Protein AF-B7PC85-F1 (afdb_monomer_lite)

Secondary structure (DSSP, 8-state):
--HHHHHHHHHHTSSS--HHHHHHHHHHHHHHHHHHHHHHHTT-------HHHHHHHHHHHHHHHHHHTTSS-HHHHHHHHHHHH--

Structure (mmCIF, N/CA/C/O backbone):
data_AF-B7PC85-F1
#
_entry.id   AF-B7PC85-F1
#
loop_
_atom_site.group_PDB
_atom_site.id
_atom_site.type_symbol
_atom_site.label_atom_id
_atom_site.label_alt_id
_atom_site.label_comp_id
_atom_site.label_asym_id
_atom_site.label_entity_id
_atom_site.label_seq_id
_atom_site.pdbx_PDB_ins_code
_atom_site.Cartn_x
_atom_site.Cartn_y
_atom_site.Cartn_z
_atom_site.occupancy
_atom_site.B_iso_or_equiv
_atom_site.auth_seq_id
_atom_site.auth_comp_id
_atom_site.auth_asym_id
_atom_site.auth_atom_id
_atom_site.pdbx_PDB_model_num
ATOM 1 N N . MET A 1 1 ? 13.908 3.993 -4.742 1.00 49.78 1 MET A N 1
ATOM 2 C CA . MET A 1 1 ? 13.417 3.669 -6.104 1.00 49.78 1 MET A CA 1
ATOM 3 C C . MET A 1 1 ? 13.867 2.252 -6.441 1.00 49.78 1 MET A C 1
ATOM 5 O O . MET A 1 1 ? 15.055 1.993 -6.289 1.00 49.78 1 MET A O 1
ATOM 9 N N . SER A 1 2 ? 12.941 1.342 -6.784 1.00 59.47 2 SER A N 1
ATOM 10 C CA . SER A 1 2 ? 13.244 -0.083 -7.046 1.00 59.47 2 SER A CA 1
ATOM 11 C C . SER A 1 2 ? 14.209 -0.234 -8.238 1.00 59.47 2 SER A C 1
ATOM 13 O O . SER A 1 2 ? 14.070 0.528 -9.201 1.00 59.47 2 SER A O 1
ATOM 15 N N . PRO A 1 3 ? 15.184 -1.162 -8.201 1.00 67.62 3 PRO A N 1
ATOM 16 C CA . PRO A 1 3 ? 16.136 -1.378 -9.292 1.00 67.62 3 PRO A CA 1
ATOM 17 C C . PRO A 1 3 ? 15.469 -1.656 -10.648 1.00 67.62 3 PRO A C 1
ATOM 19 O O . PRO A 1 3 ? 15.967 -1.175 -11.662 1.00 67.62 3 PRO A O 1
ATOM 22 N N . GLU A 1 4 ? 14.312 -2.322 -10.682 1.00 65.31 4 GLU A N 1
ATOM 23 C CA . GLU A 1 4 ? 13.557 -2.559 -11.925 1.00 65.31 4 GLU A CA 1
ATOM 24 C C . GLU A 1 4 ? 12.980 -1.261 -12.515 1.00 65.31 4 GLU A C 1
ATOM 26 O O . GLU A 1 4 ? 13.091 -1.019 -13.715 1.00 65.31 4 GLU A O 1
ATOM 31 N N . LYS A 1 5 ? 12.504 -0.333 -11.671 1.00 64.88 5 LYS A N 1
ATOM 32 C CA . LYS A 1 5 ? 12.035 0.992 -12.125 1.00 64.88 5 LYS A CA 1
ATOM 33 C C . LYS A 1 5 ? 13.148 1.821 -12.774 1.00 64.88 5 LYS A C 1
ATOM 35 O O . LYS A 1 5 ? 12.883 2.592 -13.689 1.00 64.88 5 LYS A O 1
ATOM 40 N N . ARG A 1 6 ? 14.404 1.659 -12.335 1.00 72.12 6 ARG A N 1
ATOM 41 C CA . ARG A 1 6 ? 15.562 2.307 -12.981 1.00 72.12 6 ARG A CA 1
ATOM 42 C C . ARG A 1 6 ? 15.858 1.703 -14.356 1.00 72.12 6 ARG A C 1
ATOM 44 O O . ARG A 1 6 ? 16.178 2.444 -15.278 1.00 72.12 6 ARG A O 1
ATOM 51 N N . LYS A 1 7 ? 15.727 0.380 -14.501 1.00 68.25 7 LYS A N 1
ATOM 52 C CA . LYS A 1 7 ? 15.941 -0.324 -15.777 1.00 68.25 7 LYS A CA 1
ATOM 53 C C . LYS A 1 7 ? 14.880 0.045 -16.814 1.00 68.25 7 LYS A C 1
ATOM 55 O O . LYS A 1 7 ? 15.238 0.334 -17.949 1.00 68.25 7 LYS A O 1
ATOM 60 N N . ILE A 1 8 ? 13.614 0.128 -16.398 1.00 65.44 8 ILE A N 1
ATOM 61 C CA . ILE A 1 8 ? 12.503 0.593 -17.241 1.00 65.44 8 ILE A CA 1
ATOM 62 C C . ILE A 1 8 ? 12.773 2.024 -17.727 1.00 65.44 8 ILE A C 1
ATOM 64 O O . ILE A 1 8 ? 12.780 2.265 -18.929 1.00 65.44 8 ILE A O 1
ATOM 68 N N . ASN A 1 9 ? 13.107 2.956 -16.828 1.00 67.62 9 ASN A N 1
ATOM 69 C CA . ASN A 1 9 ? 13.403 4.341 -17.217 1.00 67.62 9 ASN A CA 1
ATOM 70 C C . ASN A 1 9 ? 14.605 4.457 -18.170 1.00 67.62 9 ASN A C 1
ATOM 72 O O . ASN A 1 9 ? 14.568 5.250 -19.106 1.00 67.62 9 ASN A O 1
ATOM 76 N N . ASN A 1 10 ? 15.642 3.635 -17.982 1.00 68.50 10 ASN A N 1
ATOM 77 C CA . ASN A 1 10 ? 16.796 3.594 -18.884 1.00 68.50 10 ASN A CA 1
ATOM 78 C C . ASN A 1 10 ? 16.468 3.032 -20.279 1.00 68.50 10 AS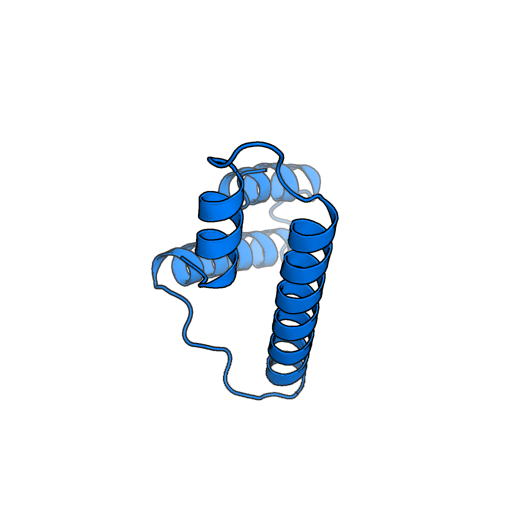N A C 1
ATOM 80 O O . ASN A 1 10 ? 17.183 3.334 -21.234 1.00 68.50 10 ASN A O 1
ATOM 84 N N . ALA A 1 11 ? 15.418 2.218 -20.410 1.00 63.66 11 ALA A N 1
ATOM 85 C CA . ALA A 1 11 ? 14.976 1.663 -21.688 1.00 63.66 11 ALA A CA 1
ATOM 86 C C . ALA A 1 11 ? 14.073 2.627 -22.484 1.00 63.66 11 ALA A C 1
ATOM 88 O O . ALA A 1 11 ? 14.025 2.536 -23.706 1.00 63.66 11 ALA A O 1
ATOM 89 N N . ILE A 1 12 ? 13.406 3.578 -21.816 1.00 61.16 12 ILE A N 1
ATOM 90 C CA . ILE A 1 12 ? 12.513 4.571 -22.447 1.00 61.16 12 ILE A CA 1
ATOM 91 C C . ILE A 1 12 ? 13.286 5.568 -23.335 1.00 61.16 12 ILE A C 1
ATOM 93 O O . ILE A 1 12 ? 12.744 6.061 -24.317 1.00 61.16 12 ILE A O 1
ATOM 97 N N . GLY A 1 13 ? 14.558 5.849 -23.025 1.00 59.28 13 GLY A N 1
ATOM 98 C CA . GLY A 1 13 ? 15.376 6.851 -23.725 1.00 59.28 13 GLY A CA 1
ATOM 99 C C . GLY A 1 13 ? 16.212 6.343 -24.908 1.00 59.28 13 GLY A C 1
ATOM 100 O O . GLY A 1 13 ? 17.087 7.073 -25.368 1.00 59.28 13 GLY A O 1
ATOM 101 N N . LYS A 1 14 ? 16.018 5.101 -25.376 1.00 58.56 14 LYS A N 1
ATOM 102 C CA . LYS A 1 14 ? 16.796 4.512 -26.484 1.00 58.56 14 LYS A CA 1
ATOM 103 C C . LYS A 1 14 ? 15.923 4.230 -27.708 1.00 58.56 14 LYS A C 1
ATOM 105 O O . LYS A 1 14 ? 14.732 3.958 -27.577 1.00 58.56 14 LYS A O 1
ATOM 110 N N . ALA A 1 15 ? 16.534 4.301 -28.895 1.00 55.59 15 ALA A N 1
ATOM 111 C CA . ALA A 1 15 ? 15.872 4.084 -30.180 1.00 55.59 15 ALA A CA 1
ATOM 112 C C . ALA A 1 15 ? 15.208 2.694 -30.223 1.00 55.59 15 ALA A C 1
ATOM 114 O O . ALA A 1 15 ? 15.884 1.670 -30.190 1.00 55.59 15 ALA A O 1
ATOM 115 N N . HIS A 1 16 ? 13.875 2.723 -30.263 1.00 58.00 16 HIS A N 1
ATOM 116 C CA . HIS A 1 16 ? 12.924 1.631 -30.074 1.00 58.00 16 HIS A CA 1
ATOM 117 C C . HIS A 1 16 ? 12.996 0.923 -28.710 1.00 58.00 16 HIS A C 1
ATOM 119 O O . HIS A 1 16 ? 13.816 0.026 -28.495 1.00 58.00 16 HIS A O 1
ATOM 125 N N . PRO A 1 17 ? 12.071 1.244 -27.788 1.00 59.59 17 PRO A N 1
ATOM 126 C CA . PRO A 1 17 ? 11.887 0.435 -26.604 1.00 59.59 17 PRO A CA 1
ATOM 127 C C . PRO A 1 17 ? 11.469 -0.966 -27.050 1.00 59.59 17 PRO A C 1
ATOM 129 O O . PRO A 1 17 ? 10.405 -1.148 -27.647 1.00 59.59 17 PRO A O 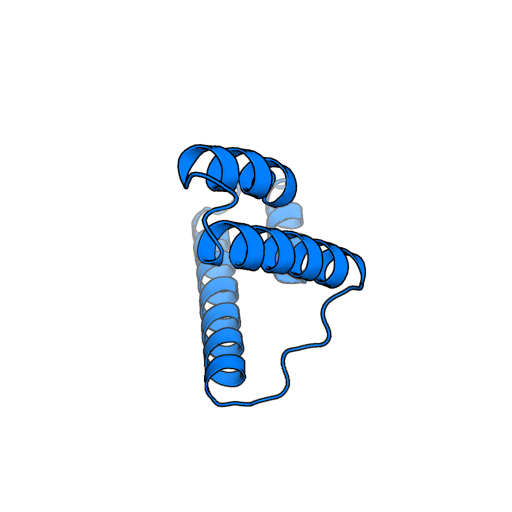1
ATOM 132 N N . ASN A 1 18 ? 12.311 -1.968 -26.810 1.00 69.81 18 ASN A N 1
ATOM 133 C CA . ASN A 1 18 ? 11.917 -3.340 -27.071 1.00 69.81 18 ASN A CA 1
ATOM 134 C C . ASN A 1 18 ? 10.834 -3.701 -26.038 1.00 69.81 18 ASN A C 1
ATOM 136 O O . ASN A 1 18 ? 11.121 -3.922 -24.860 1.00 69.81 18 ASN A O 1
ATOM 140 N N . VAL A 1 19 ? 9.574 -3.699 -26.482 1.00 67.44 19 VAL A N 1
ATOM 141 C CA . VAL A 1 19 ? 8.380 -3.973 -25.666 1.00 67.44 19 VAL A CA 1
ATOM 142 C C . VAL A 1 19 ? 8.530 -5.290 -24.906 1.00 67.44 19 VAL A C 1
ATOM 144 O O . VAL A 1 19 ? 8.130 -5.386 -23.748 1.00 67.44 19 VAL A O 1
ATOM 147 N N . TYR A 1 20 ? 9.210 -6.269 -25.506 1.00 70.25 20 TYR A N 1
ATOM 148 C CA . TYR A 1 20 ? 9.522 -7.543 -24.870 1.00 70.25 20 TYR A CA 1
ATOM 149 C C . TYR A 1 20 ? 10.356 -7.373 -23.593 1.00 70.25 20 TYR A C 1
ATOM 151 O O . TYR A 1 20 ? 10.049 -7.961 -22.561 1.00 70.25 20 TYR A O 1
ATOM 159 N N . THR A 1 21 ? 11.369 -6.506 -23.617 1.00 72.12 21 THR A N 1
ATOM 160 C CA . THR A 1 21 ? 12.185 -6.207 -22.430 1.00 72.12 21 THR A CA 1
ATOM 161 C C . THR A 1 21 ? 11.361 -5.582 -21.311 1.00 72.12 21 THR A C 1
ATOM 163 O O . THR A 1 21 ? 11.568 -5.932 -20.153 1.00 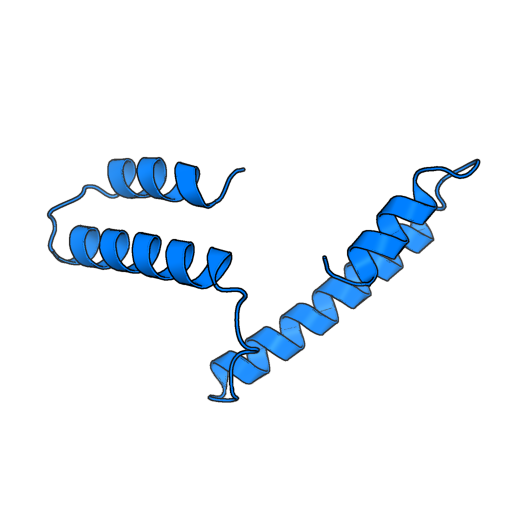72.12 21 THR A O 1
ATOM 166 N N . PHE A 1 22 ? 10.402 -4.704 -21.619 1.00 71.56 22 PHE A N 1
ATOM 167 C CA . PHE A 1 22 ? 9.507 -4.168 -20.588 1.00 71.56 22 PHE A CA 1
ATOM 168 C C . PHE A 1 22 ? 8.631 -5.249 -19.975 1.00 71.56 22 PHE A C 1
ATOM 170 O O . PHE A 1 22 ? 8.521 -5.311 -18.755 1.00 71.56 22 PHE A O 1
ATOM 177 N N . VAL A 1 23 ? 8.049 -6.113 -20.806 1.00 76.56 23 VAL A N 1
ATOM 178 C CA . VAL A 1 23 ? 7.227 -7.234 -20.341 1.00 76.56 23 VAL A CA 1
ATOM 179 C C . VAL A 1 23 ? 8.036 -8.144 -19.415 1.00 76.56 23 VAL A C 1
ATOM 181 O O . VAL A 1 23 ? 7.558 -8.505 -18.344 1.00 76.56 23 VAL A O 1
ATOM 184 N N . GLU A 1 24 ? 9.284 -8.453 -19.763 1.00 79.50 24 GLU A N 1
ATOM 185 C CA . GLU A 1 24 ? 10.163 -9.268 -18.920 1.00 79.50 24 GLU A CA 1
ATOM 186 C C . GLU A 1 24 ? 10.542 -8.576 -17.601 1.00 79.50 24 GLU A C 1
ATOM 188 O O . GLU A 1 24 ? 10.557 -9.217 -16.549 1.00 79.50 24 GLU A O 1
ATOM 193 N N . HIS A 1 25 ? 10.792 -7.263 -17.618 1.00 80.12 25 HIS A N 1
ATOM 194 C CA . HIS A 1 25 ? 11.030 -6.488 -16.396 1.00 80.12 25 HIS A CA 1
ATOM 195 C C . HIS A 1 25 ? 9.797 -6.452 -15.484 1.00 80.12 25 HIS A C 1
ATOM 197 O O . HIS A 1 25 ? 9.918 -6.664 -14.278 1.00 80.12 25 HIS A O 1
ATOM 203 N N . ILE A 1 26 ? 8.606 -6.261 -16.056 1.00 79.75 26 ILE A N 1
ATOM 204 C CA . ILE A 1 26 ? 7.341 -6.252 -15.314 1.00 79.75 26 ILE A CA 1
ATOM 205 C C . ILE A 1 26 ? 7.070 -7.625 -14.694 1.00 79.75 26 ILE A C 1
ATOM 207 O O . ILE A 1 26 ? 6.800 -7.700 -13.499 1.00 79.75 26 ILE A O 1
ATOM 211 N N . LYS A 1 27 ? 7.222 -8.716 -15.456 1.00 80.75 27 LYS A N 1
ATOM 212 C CA . LYS A 1 27 ? 7.048 -10.085 -14.941 1.00 80.75 27 LYS A CA 1
ATOM 213 C C . LYS A 1 27 ? 7.978 -10.386 -13.765 1.00 80.75 27 LYS A C 1
ATOM 215 O O . LYS A 1 27 ? 7.566 -11.025 -12.799 1.00 80.75 27 LYS A O 1
ATOM 220 N N . ARG A 1 28 ? 9.234 -9.927 -13.821 1.00 80.75 28 ARG A N 1
ATOM 221 C CA . ARG A 1 28 ? 10.196 -10.107 -12.718 1.00 80.75 28 ARG A CA 1
ATOM 222 C C . ARG A 1 28 ? 9.828 -9.288 -11.484 1.00 80.75 28 ARG A C 1
ATOM 224 O O . ARG A 1 28 ? 9.929 -9.807 -10.370 1.00 80.75 28 ARG A O 1
ATOM 231 N N . ASP A 1 29 ? 9.404 -8.038 -11.664 1.00 80.12 29 ASP A N 1
ATOM 232 C CA . ASP A 1 29 ? 8.949 -7.182 -10.560 1.00 80.12 29 ASP A CA 1
ATOM 233 C C . ASP A 1 29 ? 7.683 -7.763 -9.907 1.00 80.12 29 ASP A C 1
ATOM 235 O O . ASP A 1 29 ? 7.585 -7.821 -8.679 1.00 80.12 29 ASP A O 1
ATOM 239 N N . GLU A 1 30 ? 6.768 -8.308 -10.713 1.00 79.31 30 GLU A N 1
ATOM 240 C CA . GLU A 1 30 ? 5.560 -8.987 -10.246 1.00 79.31 30 GLU A CA 1
ATOM 241 C C . GLU A 1 30 ? 5.887 -10.265 -9.461 1.00 79.31 30 GLU A C 1
ATOM 243 O O . GLU A 1 30 ? 5.396 -10.440 -8.346 1.00 79.31 30 GLU A O 1
ATOM 248 N N . ALA A 1 31 ? 6.758 -11.135 -9.985 1.00 80.75 31 ALA A N 1
ATOM 249 C CA . ALA A 1 31 ? 7.187 -12.348 -9.287 1.00 80.75 31 ALA A CA 1
ATOM 250 C C . ALA A 1 31 ? 7.861 -12.025 -7.942 1.00 80.75 31 ALA A C 1
ATOM 252 O O . ALA A 1 31 ? 7.549 -12.637 -6.920 1.00 80.75 31 ALA A O 1
ATOM 253 N N . THR A 1 32 ? 8.728 -11.009 -7.918 1.00 78.75 32 THR A N 1
ATOM 254 C CA . THR A 1 32 ? 9.402 -10.550 -6.692 1.00 78.75 32 THR A CA 1
ATOM 255 C C . THR A 1 32 ? 8.403 -9.987 -5.681 1.00 78.75 32 THR A C 1
ATOM 257 O O . THR A 1 32 ? 8.487 -10.274 -4.484 1.00 78.75 32 THR A O 1
ATOM 260 N N . SER A 1 33 ? 7.424 -9.214 -6.154 1.00 74.69 33 SER A N 1
ATOM 261 C CA . SER A 1 33 ? 6.360 -8.659 -5.316 1.00 74.69 33 SER A CA 1
ATOM 262 C C . SER A 1 33 ? 5.472 -9.759 -4.736 1.00 74.69 33 SER A C 1
ATOM 264 O O . SER A 1 33 ? 5.182 -9.725 -3.544 1.00 74.69 33 SER A O 1
ATOM 266 N N . ARG A 1 34 ? 5.113 -10.778 -5.528 1.00 73.62 34 ARG A N 1
ATOM 267 C CA . ARG A 1 34 ? 4.344 -11.946 -5.065 1.00 73.62 34 ARG A CA 1
ATOM 268 C C . ARG A 1 34 ? 5.087 -12.734 -3.990 1.00 73.62 34 ARG A C 1
ATOM 270 O O . ARG A 1 34 ? 4.495 -13.041 -2.963 1.00 73.62 34 ARG A O 1
ATOM 277 N N . VAL A 1 35 ? 6.379 -13.008 -4.180 1.00 77.06 35 VAL A N 1
ATOM 278 C CA . VAL A 1 35 ? 7.206 -13.685 -3.161 1.00 77.06 35 VAL A CA 1
ATOM 279 C C . VAL A 1 35 ? 7.280 -12.857 -1.879 1.00 77.06 35 VAL A C 1
ATOM 281 O O . VAL A 1 35 ? 7.123 -13.400 -0.791 1.00 77.06 35 VAL A O 1
ATOM 284 N N . THR A 1 36 ? 7.450 -11.538 -1.996 1.00 70.31 36 THR A N 1
ATOM 285 C CA . THR A 1 36 ? 7.480 -10.637 -0.834 1.00 70.31 36 THR A CA 1
ATOM 286 C C . THR A 1 36 ? 6.136 -10.631 -0.100 1.00 70.31 36 THR A C 1
ATOM 288 O O . THR A 1 36 ? 6.105 -10.721 1.122 1.00 70.31 36 THR A O 1
ATOM 291 N N . LEU A 1 37 ? 5.017 -10.565 -0.828 1.00 72.69 37 LEU A N 1
ATOM 292 C CA . LEU A 1 37 ? 3.673 -10.627 -0.248 1.00 72.69 37 LEU A CA 1
ATOM 293 C C . LEU A 1 37 ? 3.419 -11.964 0.456 1.00 72.69 37 LEU A C 1
ATOM 295 O O . LEU A 1 37 ? 2.889 -11.957 1.560 1.00 72.69 37 LEU A O 1
ATOM 299 N N . LEU A 1 38 ? 3.849 -13.080 -0.139 1.00 72.06 38 LEU A N 1
ATOM 300 C CA . LEU A 1 38 ? 3.753 -14.413 0.464 1.00 72.06 38 LEU A CA 1
ATOM 301 C C . LEU A 1 38 ? 4.603 -14.541 1.734 1.00 72.06 38 LEU A C 1
ATOM 303 O O . LEU A 1 38 ? 4.173 -15.137 2.717 1.00 72.06 38 LEU A O 1
ATOM 307 N N . GLN A 1 39 ? 5.808 -13.968 1.745 1.00 70.25 39 GLN A N 1
ATOM 308 C CA . GLN A 1 39 ? 6.638 -13.940 2.949 1.00 70.25 39 GLN A CA 1
ATOM 309 C C . GLN A 1 39 ? 5.961 -13.151 4.071 1.00 70.25 39 GLN A C 1
ATOM 311 O O . GLN A 1 39 ? 5.943 -13.617 5.205 1.00 70.25 39 GLN A O 1
ATOM 316 N N . VAL A 1 40 ? 5.353 -12.006 3.752 1.00 68.44 40 VAL A N 1
ATOM 317 C CA . VAL A 1 40 ? 4.613 -11.192 4.725 1.00 68.44 40 VAL A CA 1
ATOM 318 C C . VAL A 1 40 ? 3.350 -11.900 5.217 1.00 68.44 40 VAL A C 1
ATOM 320 O O . VAL A 1 40 ? 3.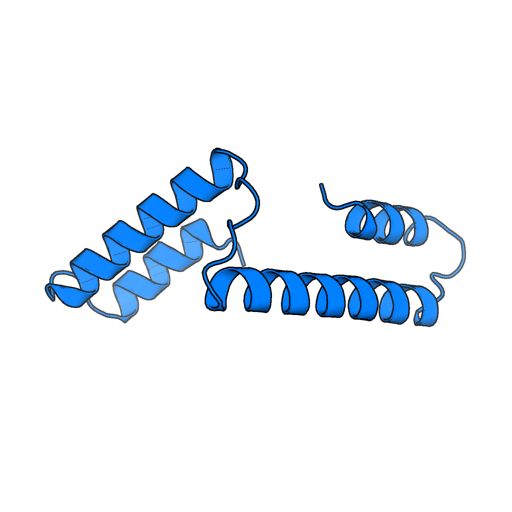096 -11.902 6.420 1.00 68.44 40 VAL A O 1
ATOM 323 N N . SER A 1 41 ? 2.577 -12.543 4.332 1.00 66.00 41 SER A N 1
ATOM 324 C CA . SER A 1 41 ? 1.371 -13.285 4.734 1.00 66.00 41 SER A CA 1
ATOM 325 C C . SER A 1 41 ? 1.693 -14.470 5.640 1.00 66.00 41 SER A C 1
ATOM 327 O O . SER A 1 41 ? 0.904 -14.800 6.518 1.00 66.00 41 SER A O 1
ATOM 329 N N . ASN A 1 42 ? 2.866 -15.082 5.460 1.00 74.56 42 ASN A N 1
ATOM 330 C CA . ASN A 1 42 ? 3.328 -16.223 6.250 1.00 74.56 42 ASN A CA 1
ATOM 331 C C . ASN A 1 42 ? 4.041 -15.810 7.555 1.00 74.56 42 ASN A C 1
ATOM 333 O O . ASN A 1 42 ? 4.696 -16.640 8.181 1.00 74.56 42 ASN A O 1
ATOM 337 N N . GLY A 1 43 ? 3.944 -14.539 7.967 1.00 62.28 43 GLY A N 1
ATOM 338 C CA . GLY A 1 43 ? 4.537 -14.034 9.210 1.00 62.28 43 GLY A CA 1
ATOM 339 C C . GLY A 1 43 ? 6.036 -13.724 9.130 1.00 62.28 43 GLY A C 1
ATOM 340 O O . GLY A 1 43 ? 6.659 -13.435 10.150 1.00 62.28 43 GLY A O 1
ATOM 341 N N . GLY A 1 44 ? 6.631 -13.760 7.935 1.00 65.19 44 GLY A N 1
ATOM 342 C CA . GLY A 1 44 ? 7.984 -13.266 7.700 1.00 65.19 44 GLY A CA 1
ATOM 343 C C . GLY A 1 44 ? 8.063 -11.750 7.890 1.00 65.19 44 GLY A C 1
ATOM 344 O O . GLY A 1 44 ? 7.099 -11.027 7.629 1.00 65.19 44 GLY A O 1
ATOM 345 N N . GLN A 1 45 ? 9.222 -11.255 8.339 1.00 58.44 45 GLN A N 1
ATOM 346 C CA . GLN A 1 45 ? 9.442 -9.819 8.522 1.00 58.44 45 GLN A CA 1
ATOM 347 C C . GLN A 1 45 ? 9.177 -9.074 7.208 1.00 58.44 45 GLN A C 1
ATOM 349 O O . GLN A 1 45 ? 9.902 -9.230 6.221 1.00 58.44 45 GLN A O 1
ATOM 354 N N . ALA A 1 46 ? 8.134 -8.242 7.204 1.00 61.41 46 ALA A N 1
ATOM 355 C CA . ALA A 1 46 ? 7.908 -7.297 6.129 1.00 61.41 46 ALA A CA 1
ATOM 356 C C . ALA A 1 46 ? 9.138 -6.402 6.011 1.00 61.41 46 ALA A C 1
ATOM 358 O O . ALA A 1 46 ? 9.605 -5.834 6.997 1.00 61.41 46 ALA A O 1
ATOM 359 N N . ARG A 1 47 ? 9.676 -6.303 4.793 1.00 63.25 47 ARG A N 1
ATOM 360 C CA . ARG A 1 47 ? 10.790 -5.412 4.475 1.00 63.25 47 ARG A CA 1
ATOM 361 C C . ARG A 1 47 ? 10.494 -4.032 5.060 1.00 63.25 47 ARG A C 1
ATOM 363 O O . ARG A 1 47 ? 9.429 -3.485 4.772 1.00 63.25 47 ARG A O 1
ATOM 370 N N . GLU A 1 48 ? 11.428 -3.507 5.850 1.00 59.91 48 GLU A N 1
ATOM 371 C CA . GLU A 1 48 ? 11.281 -2.232 6.554 1.00 59.91 48 GLU A CA 1
ATOM 372 C C . GLU A 1 48 ? 10.813 -1.160 5.557 1.00 59.91 48 GLU A C 1
ATOM 374 O O . GLU A 1 48 ? 11.501 -0.835 4.575 1.00 59.91 48 GLU A O 1
ATOM 379 N N . ARG A 1 49 ? 9.562 -0.710 5.711 1.00 63.06 49 ARG A N 1
ATOM 380 C CA . ARG A 1 49 ? 8.968 0.258 4.790 1.00 63.06 49 ARG A CA 1
ATOM 381 C C . ARG A 1 49 ? 9.679 1.584 5.017 1.00 63.06 49 ARG A C 1
ATOM 383 O O . ARG A 1 49 ? 10.001 1.962 6.134 1.00 63.06 49 ARG A O 1
ATOM 390 N N . GLN A 1 50 ? 9.932 2.335 3.944 1.00 71.88 50 GLN A N 1
ATOM 391 C CA . GLN A 1 50 ? 10.449 3.692 4.134 1.00 71.88 50 GLN A CA 1
ATOM 392 C C . GLN A 1 50 ? 9.421 4.487 4.948 1.00 71.88 50 GLN A C 1
ATOM 394 O O . GLN A 1 50 ? 8.237 4.420 4.631 1.00 71.88 50 GLN A O 1
ATOM 399 N N . LYS A 1 51 ? 9.871 5.305 5.903 1.00 75.44 51 LYS A N 1
ATOM 400 C CA . LYS A 1 51 ? 9.035 6.126 6.806 1.00 75.44 51 LYS A CA 1
ATOM 401 C C . LYS A 1 51 ? 7.859 6.853 6.128 1.00 75.44 51 LYS A C 1
ATOM 403 O O . LYS A 1 51 ? 6.792 7.023 6.706 1.00 75.44 51 LYS A O 1
ATOM 408 N N . LYS A 1 52 ? 8.024 7.266 4.862 1.00 74.38 52 LYS A N 1
ATOM 409 C CA . LYS A 1 52 ? 6.954 7.867 4.041 1.00 74.38 52 LYS A CA 1
ATOM 410 C C . LYS A 1 52 ? 5.752 6.934 3.835 1.00 74.38 52 LYS A C 1
ATOM 412 O O . LYS A 1 52 ? 4.623 7.410 3.809 1.00 74.38 52 LYS A O 1
ATOM 417 N N . TRP A 1 53 ? 5.998 5.645 3.626 1.00 75.19 53 TRP A N 1
ATOM 418 C CA . TRP A 1 53 ? 4.968 4.629 3.425 1.00 75.19 53 TRP A CA 1
ATOM 419 C C . TRP A 1 53 ? 4.315 4.232 4.742 1.00 75.19 53 TRP A C 1
ATOM 421 O O . TRP A 1 53 ? 3.097 4.192 4.786 1.00 75.19 53 TRP A O 1
ATOM 431 N N . GLU A 1 54 ? 5.086 4.105 5.824 1.00 78.38 54 GLU A N 1
ATOM 432 C CA . GLU A 1 54 ? 4.537 3.847 7.165 1.00 78.38 54 GLU A CA 1
ATOM 433 C C . GLU A 1 54 ? 3.538 4.928 7.595 1.00 78.38 54 GLU A C 1
ATOM 435 O O . GLU A 1 54 ? 2.451 4.623 8.074 1.00 78.38 54 GLU A O 1
ATOM 440 N N . MET A 1 55 ? 3.852 6.207 7.347 1.00 81.06 55 MET A N 1
ATOM 441 C CA . MET A 1 55 ? 2.920 7.305 7.631 1.00 81.06 55 MET A CA 1
ATOM 442 C C . MET A 1 55 ? 1.631 7.223 6.801 1.00 81.06 55 MET A C 1
ATOM 444 O O . MET A 1 55 ? 0.570 7.623 7.277 1.00 81.06 55 MET A O 1
ATOM 448 N N . LYS A 1 56 ? 1.711 6.729 5.558 1.00 82.88 56 LYS A N 1
ATOM 449 C CA . LYS A 1 56 ? 0.528 6.518 4.714 1.00 82.88 56 LYS A CA 1
ATOM 450 C C . LYS A 1 56 ? -0.293 5.328 5.197 1.00 82.88 56 LYS A C 1
ATOM 452 O O . LYS A 1 56 ? -1.511 5.442 5.251 1.00 82.88 56 LYS A O 1
ATOM 457 N N . ASP A 1 57 ? 0.361 4.236 5.572 1.00 83.06 57 ASP A N 1
ATOM 458 C CA . ASP A 1 57 ? -0.306 3.048 6.103 1.00 83.06 57 ASP A CA 1
ATOM 459 C C . ASP A 1 57 ? -1.028 3.360 7.408 1.00 83.06 57 ASP A C 1
ATOM 461 O O . ASP A 1 57 ? -2.188 3.002 7.562 1.00 83.06 57 ASP A O 1
ATOM 465 N N . GLU A 1 58 ? -0.390 4.100 8.317 1.00 85.81 58 GLU A N 1
ATOM 466 C CA . GLU A 1 58 ? -1.018 4.512 9.572 1.00 85.81 58 GLU A CA 1
ATOM 467 C C . GLU A 1 58 ? -2.239 5.410 9.320 1.00 85.81 58 GLU A C 1
ATOM 469 O O . GLU A 1 58 ? -3.258 5.288 9.999 1.00 85.81 58 GLU A O 1
ATOM 474 N N . ALA A 1 59 ? -2.172 6.296 8.320 1.00 86.88 59 ALA A N 1
ATOM 475 C CA . ALA A 1 59 ? -3.311 7.123 7.931 1.00 86.88 59 ALA A CA 1
ATOM 476 C C . ALA A 1 59 ? -4.463 6.284 7.352 1.00 86.88 59 ALA A C 1
ATOM 478 O O . ALA A 1 59 ? -5.615 6.512 7.716 1.00 86.88 59 ALA A O 1
ATOM 479 N N . ILE A 1 60 ? -4.162 5.300 6.499 1.00 88.12 60 ILE A N 1
ATOM 480 C CA . ILE A 1 60 ? -5.162 4.382 5.934 1.00 88.12 60 ILE A CA 1
ATOM 481 C C . ILE A 1 60 ? -5.773 3.514 7.039 1.00 88.12 60 ILE A C 1
ATOM 483 O O . ILE A 1 60 ? -6.994 3.440 7.133 1.00 88.12 60 ILE A O 1
ATOM 487 N N . ARG A 1 61 ? -4.960 2.973 7.953 1.00 88.38 61 ARG A N 1
ATOM 488 C CA . ARG A 1 61 ? -5.426 2.165 9.089 1.00 88.38 61 ARG A CA 1
ATOM 489 C C . ARG A 1 61 ? -6.391 2.938 9.992 1.00 88.38 61 ARG A C 1
ATOM 491 O O . ARG A 1 61 ? -7.393 2.395 10.446 1.00 88.38 61 ARG A O 1
ATOM 498 N N . LYS A 1 62 ? -6.133 4.229 10.222 1.00 90.06 62 LYS A N 1
ATOM 499 C CA . LYS A 1 62 ? -7.061 5.107 10.960 1.00 90.06 62 LYS A CA 1
ATOM 500 C C . LYS A 1 62 ? -8.377 5.322 10.214 1.00 90.06 62 LYS A C 1
ATOM 502 O O . LYS A 1 62 ? -9.426 5.388 10.848 1.00 90.06 62 LYS A O 1
ATOM 507 N N . LEU A 1 63 ? -8.345 5.436 8.886 1.00 89.50 63 LEU A N 1
ATOM 508 C CA . LEU A 1 63 ? -9.563 5.526 8.076 1.00 89.50 63 LEU A CA 1
ATOM 509 C C . LEU A 1 63 ? -10.364 4.217 8.117 1.00 89.50 63 LEU A C 1
ATOM 511 O O . LEU A 1 63 ? -11.585 4.271 8.216 1.00 89.50 63 LEU A O 1
ATOM 515 N N . GLU A 1 64 ? -9.692 3.064 8.101 1.00 89.00 64 GLU A N 1
ATOM 516 C CA . GLU A 1 64 ? -10.328 1.744 8.222 1.00 89.00 64 GLU A CA 1
ATOM 517 C C . GLU A 1 64 ? -10.996 1.560 9.587 1.00 89.00 64 GLU A C 1
ATOM 519 O O . GLU A 1 64 ? -12.134 1.102 9.654 1.00 89.00 64 GLU A O 1
ATOM 524 N N . GLN A 1 65 ? -10.340 1.982 10.674 1.00 90.12 65 GLN A N 1
ATOM 525 C CA . GLN A 1 65 ? -10.940 1.960 12.013 1.00 90.12 65 GLN A CA 1
ATOM 526 C C . GLN A 1 65 ? -12.209 2.813 12.080 1.00 90.12 65 GLN A C 1
ATOM 528 O O . GLN A 1 65 ? -13.231 2.365 12.590 1.00 90.12 65 GLN A O 1
ATOM 533 N N . ARG A 1 66 ? -12.177 4.021 11.513 1.00 89.06 66 ARG A N 1
ATOM 534 C CA . ARG A 1 66 ? -13.343 4.914 11.473 1.00 89.06 66 ARG A CA 1
ATOM 535 C C . ARG A 1 66 ? -14.481 4.354 10.615 1.00 89.06 66 ARG A C 1
ATOM 537 O O . ARG A 1 66 ? -15.640 4.485 10.994 1.00 89.06 66 ARG A O 1
ATOM 544 N N . LEU A 1 67 ? -14.161 3.691 9.501 1.00 88.62 67 LEU A N 1
ATOM 545 C CA . LEU A 1 67 ? -15.140 2.954 8.695 1.00 88.62 67 LEU A CA 1
ATOM 546 C C . LEU A 1 67 ? -15.761 1.801 9.500 1.00 88.62 67 LEU A C 1
ATOM 548 O O . LEU A 1 67 ? -16.978 1.654 9.514 1.00 88.62 67 LEU A O 1
ATOM 552 N N . SER A 1 68 ? -14.942 1.025 10.218 1.00 87.31 68 SER A N 1
ATOM 553 C CA . SER A 1 68 ? -15.406 -0.082 11.065 1.00 87.31 68 SER A CA 1
ATOM 554 C C . SER A 1 68 ? -16.275 0.386 12.234 1.00 87.31 68 SER A C 1
ATOM 556 O O . SER A 1 68 ? -17.177 -0.337 12.647 1.00 87.31 68 SER A O 1
ATOM 558 N N . ASN A 1 69 ? -16.021 1.587 12.755 1.00 90.12 69 ASN A N 1
ATOM 559 C CA . ASN A 1 69 ? -16.822 2.210 13.808 1.00 90.12 69 ASN A CA 1
ATOM 560 C C . ASN A 1 69 ? -18.119 2.849 13.277 1.00 90.12 69 ASN A C 1
ATOM 562 O O . ASN A 1 69 ? -18.910 3.362 14.065 1.00 90.12 69 ASN A O 1
ATOM 566 N N . GLY A 1 70 ? -18.337 2.859 11.956 1.00 88.38 70 GLY A N 1
ATOM 567 C CA . GLY A 1 70 ? -19.488 3.509 11.324 1.00 88.38 70 GLY A CA 1
ATOM 568 C C . GLY A 1 70 ? -19.411 5.040 11.292 1.00 88.38 70 GLY A C 1
ATOM 569 O O . GLY A 1 70 ? -20.391 5.691 10.945 1.00 88.38 70 GLY A O 1
ATOM 570 N N . GLU A 1 71 ? -18.258 5.630 11.625 1.00 88.00 71 GLU A N 1
ATOM 571 C CA . GLU A 1 71 ? -18.029 7.085 11.582 1.00 88.00 71 GLU A CA 1
ATOM 572 C C . GLU A 1 71 ? -17.830 7.617 10.157 1.00 88.00 71 GLU A C 1
ATOM 574 O O . GLU A 1 71 ? -17.847 8.828 9.932 1.00 88.00 71 GLU A O 1
ATOM 579 N N . LEU A 1 72 ? -17.563 6.723 9.207 1.00 86.69 72 LEU A N 1
ATOM 580 C CA . LEU A 1 72 ? -17.359 7.036 7.800 1.00 86.69 72 LEU A CA 1
ATOM 581 C C . LEU A 1 72 ? -18.236 6.132 6.949 1.00 86.69 72 LEU A C 1
ATOM 583 O O . LEU A 1 72 ? -18.261 4.918 7.142 1.00 86.69 72 LEU A O 1
ATOM 587 N N . ASN A 1 73 ? -18.888 6.715 5.946 1.00 87.75 73 ASN A N 1
ATOM 588 C CA . ASN A 1 73 ? -19.481 5.925 4.880 1.00 87.75 73 ASN A CA 1
ATOM 589 C C . ASN A 1 73 ? -18.376 5.423 3.934 1.00 87.75 73 ASN A C 1
ATOM 591 O O . ASN A 1 73 ? -17.338 6.065 3.748 1.00 87.75 73 ASN A O 1
ATOM 595 N N . ILE A 1 74 ? -18.612 4.292 3.274 1.00 85.38 74 ILE A N 1
ATOM 596 C CA . ILE A 1 74 ? -17.661 3.673 2.351 1.00 85.38 74 ILE A CA 1
ATOM 597 C C . ILE A 1 74 ? -17.262 4.612 1.203 1.00 85.38 74 ILE A C 1
ATOM 599 O O . ILE A 1 74 ? -16.108 4.623 0.783 1.00 85.38 74 ILE A O 1
ATOM 603 N N . GLN A 1 75 ? -18.177 5.471 0.741 1.00 86.75 75 GLN A N 1
ATOM 604 C CA . GLN A 1 75 ? -17.881 6.479 -0.284 1.00 86.75 75 GLN A CA 1
ATOM 605 C C . GLN A 1 75 ? -16.894 7.547 0.209 1.00 86.75 75 GLN A C 1
ATOM 607 O O . GLN A 1 75 ? -15.985 7.947 -0.521 1.00 86.75 75 GLN A O 1
ATOM 612 N N . GLU A 1 76 ? -17.039 7.993 1.457 1.00 86.19 76 GLU A N 1
ATOM 613 C CA . GLU A 1 76 ? -16.137 8.976 2.062 1.00 86.19 76 GLU A CA 1
ATOM 614 C C . GLU A 1 76 ? -14.768 8.365 2.348 1.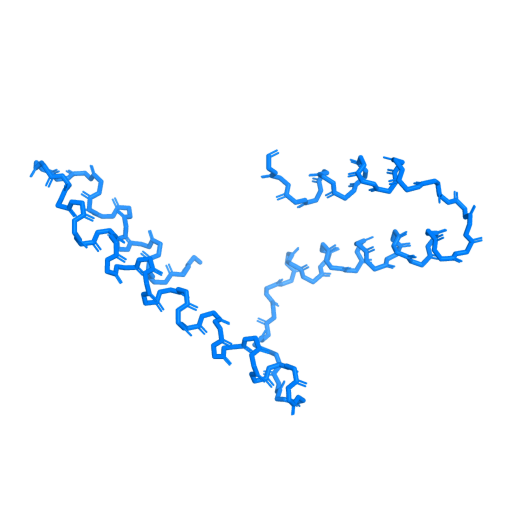00 86.19 76 GLU A C 1
ATOM 616 O O . GLU A 1 76 ? -13.741 8.991 2.078 1.00 86.19 76 GLU A O 1
ATOM 621 N N . PHE A 1 77 ? -14.749 7.115 2.814 1.00 87.88 77 PHE A N 1
ATOM 622 C CA . PHE A 1 77 ? -13.529 6.336 2.971 1.00 87.88 77 PHE A CA 1
ATOM 623 C C . PHE A 1 77 ? -12.752 6.244 1.650 1.00 87.88 77 PHE A C 1
ATOM 625 O O . PHE A 1 77 ? -11.581 6.622 1.607 1.00 87.88 77 PHE A O 1
ATOM 632 N N . LEU A 1 78 ? -13.406 5.835 0.556 1.00 86.00 78 LEU A N 1
ATOM 633 C CA . LEU A 1 78 ? -12.763 5.706 -0.756 1.00 86.00 78 LEU A CA 1
ATOM 634 C C . LEU A 1 78 ? -12.184 7.040 -1.245 1.00 86.00 78 LEU A C 1
ATOM 636 O O . LEU A 1 78 ? -11.040 7.080 -1.701 1.00 86.00 78 LEU A O 1
ATOM 640 N N . ARG A 1 79 ? -12.917 8.150 -1.071 1.00 86.69 79 ARG A N 1
ATOM 641 C CA . ARG A 1 79 ? -12.429 9.494 -1.428 1.00 86.69 79 ARG A CA 1
ATOM 642 C C . ARG A 1 79 ? -11.180 9.883 -0.635 1.00 86.69 79 ARG A C 1
ATOM 644 O O . ARG A 1 79 ? -10.253 10.483 -1.181 1.00 86.69 79 ARG A O 1
ATOM 651 N N . LEU A 1 80 ? -11.152 9.571 0.660 1.00 86.19 80 LEU A N 1
ATOM 652 C CA . LEU A 1 80 ? -10.032 9.901 1.541 1.00 86.19 80 LEU A CA 1
ATOM 653 C C . LEU A 1 80 ? -8.807 9.027 1.252 1.00 86.19 80 LEU A C 1
ATOM 655 O O . LEU A 1 80 ? -7.700 9.558 1.177 1.00 86.19 80 LEU A O 1
ATOM 659 N N . VAL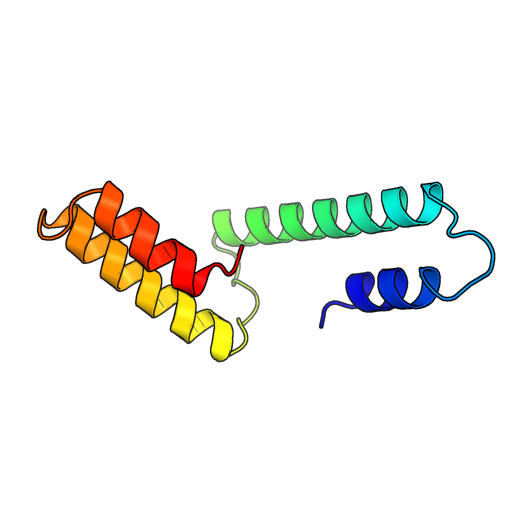 A 1 81 ? -8.993 7.727 1.017 1.00 85.75 81 VAL A N 1
ATOM 660 C CA . VAL A 1 81 ? -7.912 6.789 0.669 1.00 85.75 81 VAL A CA 1
ATOM 661 C C . VAL A 1 81 ? -7.292 7.122 -0.688 1.00 85.75 81 VAL A C 1
ATOM 663 O O . VAL A 1 81 ? -6.067 7.093 -0.823 1.00 85.75 81 VAL A O 1
ATOM 666 N N . GLN A 1 82 ? -8.094 7.544 -1.671 1.00 83.88 82 GLN A N 1
ATOM 667 C CA . GLN A 1 82 ? -7.599 7.940 -2.994 1.00 83.88 82 GLN A CA 1
ATOM 668 C C . GLN A 1 82 ? -6.530 9.046 -2.913 1.00 83.88 82 GLN A C 1
ATOM 670 O O . GLN A 1 82 ? -5.528 8.999 -3.631 1.00 83.88 82 GLN A O 1
ATOM 675 N N . ARG A 1 83 ? -6.664 9.980 -1.958 1.00 79.31 83 ARG A N 1
ATOM 676 C CA . ARG A 1 83 ? -5.676 11.044 -1.694 1.00 79.31 83 ARG A CA 1
ATOM 677 C C . ARG A 1 83 ? -4.305 10.504 -1.267 1.00 79.31 83 ARG A C 1
ATOM 679 O O . ARG A 1 83 ? -3.287 11.152 -1.507 1.00 79.31 83 ARG A O 1
ATOM 686 N N . TYR A 1 84 ? -4.261 9.329 -0.643 1.00 75.75 84 TYR A N 1
ATOM 687 C CA . TYR A 1 84 ? -3.022 8.674 -0.218 1.00 75.75 84 TYR A CA 1
ATOM 688 C C . TYR A 1 84 ? -2.457 7.735 -1.289 1.00 75.75 84 TYR A C 1
ATOM 690 O O . TYR A 1 84 ? -1.227 7.626 -1.402 1.00 75.75 84 TYR A O 1
ATOM 698 N N . CYS A 1 85 ? -3.324 7.103 -2.084 1.00 70.12 85 CYS A N 1
ATOM 699 C CA . CYS A 1 85 ? -2.944 6.164 -3.140 1.00 70.12 85 CYS A CA 1
ATOM 700 C C . CYS A 1 85 ? -2.425 6.846 -4.415 1.00 70.12 85 CYS A C 1
ATOM 702 O O . CYS A 1 85 ? -1.583 6.252 -5.079 1.00 70.12 85 CYS A O 1
ATOM 704 N N . GLY A 1 86 ? -2.810 8.098 -4.698 1.00 61.56 86 GLY A N 1
ATOM 705 C CA . GLY A 1 86 ? -2.239 8.879 -5.805 1.00 61.56 86 GLY A CA 1
ATOM 706 C C . GLY A 1 86 ? -2.351 8.174 -7.160 1.00 61.56 86 GLY A C 1
ATOM 707 O O . GLY A 1 86 ? -1.338 8.030 -7.846 1.00 61.56 86 GLY A O 1
ATOM 708 N N . ILE A 1 87 ? -3.557 7.693 -7.473 1.00 47.16 87 ILE A N 1
ATOM 709 C CA . ILE A 1 87 ? -3.951 7.197 -8.799 1.00 47.16 87 ILE A CA 1
ATOM 710 C C . ILE A 1 87 ? -4.519 8.372 -9.587 1.00 47.16 87 ILE A C 1
ATOM 712 O O . ILE A 1 87 ? -5.353 9.097 -8.993 1.00 47.16 87 ILE A O 1
#

Sequence (87 aa):
MSPEKRKINNAIGKAHPNVYTFVEHIKRDEATSRVTLLQVSNGGQARERQKKWEMKDEAIRKLEQRLSNGELNIQEFLRLVQRYCGI

Radius of gyration: 17.72 Å; chains: 1; bounding box: 36×27×44 Å

Organism: Ixodes scapularis (NCBI:txid6945)

pLDDT: mean 74.83, std 10.75, range [47.16, 90.12]

Foldseek 3Di:
DDPLVVVVVVLVPDDDRPVVVNVVSVVVVVVVVVVLVVCVVVVHDRDPDPPLVVVLVVVLVVLVVCVVVVVDDPVRSVVSNCVSVVD